Protein AF-A0A7G8AFY9-F1 (afdb_monomer_lite)

Sequence (128 aa):
MKKRSGDPRKRQALKDAEQAIKSEEARRMALIISREKEIKAETLRLIELFEEQYPDSPGYHYDEQPYIMTISVIVMHRAGCELNDEPEKYDPAGQLDTLELLPAMRGEVDAFLIRNQLDKADSWSVFS

Structure (mmCIF, N/CA/C/O backbone):
data_AF-A0A7G8AFY9-F1
#
_entry.id   AF-A0A7G8AFY9-F1
#
loop_
_atom_site.group_PDB
_atom_site.id
_atom_site.type_symbol
_atom_site.label_atom_id
_atom_site.label_alt_id
_atom_site.label_comp_id
_atom_site.label_asym_id
_atom_site.label_entity_id
_atom_site.label_seq_id
_atom_site.pdbx_PDB_ins_code
_atom_site.Cartn_x
_atom_site.Cartn_y
_atom_site.Cartn_z
_atom_site.occupancy
_atom_site.B_iso_or_equiv
_atom_site.auth_seq_id
_atom_site.auth_comp_id
_atom_site.auth_asym_id
_atom_site.auth_atom_id
_atom_site.pdbx_PDB_model_num
ATOM 1 N N . MET A 1 1 ? -37.844 37.484 17.386 1.00 38.56 1 MET A N 1
ATOM 2 C CA . MET A 1 1 ? -36.662 36.612 17.183 1.00 38.56 1 MET A CA 1
ATOM 3 C C . MET A 1 1 ? -36.938 35.237 17.793 1.00 38.56 1 MET A C 1
ATOM 5 O O . MET A 1 1 ? -36.850 35.090 19.005 1.00 38.56 1 MET A O 1
ATOM 9 N N . LYS A 1 2 ? -37.346 34.236 16.997 1.00 40.50 2 LYS A N 1
ATOM 10 C CA . LYS A 1 2 ? -37.522 32.861 17.499 1.00 40.50 2 LYS A CA 1
ATOM 11 C C . LYS A 1 2 ? -36.149 32.185 17.524 1.00 40.50 2 LYS A C 1
ATOM 13 O O . LYS A 1 2 ? -35.580 31.919 16.470 1.00 40.50 2 LYS A O 1
ATOM 18 N N . LYS A 1 3 ? -35.593 31.961 18.720 1.00 51.22 3 LYS A N 1
ATOM 19 C CA . LYS A 1 3 ? -34.362 31.177 18.897 1.00 51.22 3 LYS A CA 1
ATOM 20 C C . LYS A 1 3 ? -34.595 29.796 18.271 1.00 51.22 3 LYS A C 1
ATOM 22 O O . LYS A 1 3 ? -35.593 29.155 18.599 1.00 51.22 3 LYS A O 1
ATOM 27 N N . ARG A 1 4 ? -33.698 29.343 17.382 1.00 53.22 4 ARG A N 1
ATOM 28 C CA . ARG A 1 4 ? -33.615 27.940 16.932 1.00 53.22 4 ARG A CA 1
ATOM 29 C C . ARG A 1 4 ? -33.319 27.077 18.164 1.00 53.22 4 ARG A C 1
ATOM 31 O O . ARG A 1 4 ? -32.172 26.780 18.473 1.00 53.22 4 ARG A O 1
ATOM 38 N N . SER A 1 5 ? -34.353 26.749 18.932 1.00 51.09 5 SER A N 1
ATOM 39 C CA . SER A 1 5 ? -34.268 25.843 20.070 1.00 51.09 5 SER A CA 1
ATOM 40 C C . SER A 1 5 ? -34.212 24.421 19.526 1.00 51.09 5 SER A C 1
ATOM 42 O O . SER A 1 5 ? -35.217 23.718 19.502 1.00 51.09 5 SER A O 1
ATOM 44 N N . GLY A 1 6 ? -33.044 24.012 19.026 1.00 60.09 6 GLY A N 1
ATOM 45 C CA . GLY A 1 6 ? -32.794 22.607 18.721 1.00 60.09 6 GLY A CA 1
ATOM 46 C C . GLY A 1 6 ? -32.947 21.788 20.001 1.00 60.09 6 GLY A C 1
ATOM 47 O O . GLY A 1 6 ? -32.349 22.147 21.016 1.00 60.09 6 GLY A O 1
ATOM 48 N N . ASP A 1 7 ? -33.769 20.746 19.961 1.00 74.50 7 ASP A N 1
ATOM 49 C CA . ASP A 1 7 ? -34.056 19.842 21.078 1.00 74.50 7 ASP A CA 1
ATOM 50 C C . ASP A 1 7 ? -32.762 19.457 21.838 1.00 74.50 7 ASP A C 1
ATOM 52 O O . ASP A 1 7 ? -31.829 18.930 21.220 1.00 74.50 7 ASP A O 1
ATOM 56 N N . PRO A 1 8 ? -32.658 19.744 23.151 1.00 73.56 8 PRO A N 1
ATOM 57 C CA . PRO A 1 8 ? -31.491 19.398 23.962 1.00 73.56 8 PRO A CA 1
ATOM 58 C C . PRO A 1 8 ? -31.106 17.917 23.877 1.00 73.56 8 PRO A C 1
ATOM 60 O O . PRO A 1 8 ? -29.918 17.603 23.886 1.00 73.56 8 PRO A O 1
ATOM 63 N N . ARG A 1 9 ? -32.084 17.014 23.712 1.00 70.56 9 ARG A N 1
ATOM 64 C CA . ARG A 1 9 ? -31.840 15.571 23.563 1.00 70.56 9 ARG A CA 1
ATOM 65 C C . ARG A 1 9 ? -31.181 15.241 22.227 1.00 70.56 9 ARG A C 1
ATOM 67 O O . ARG A 1 9 ? -30.250 14.447 22.190 1.00 70.56 9 ARG A O 1
ATOM 74 N N . LYS A 1 10 ? -31.595 15.9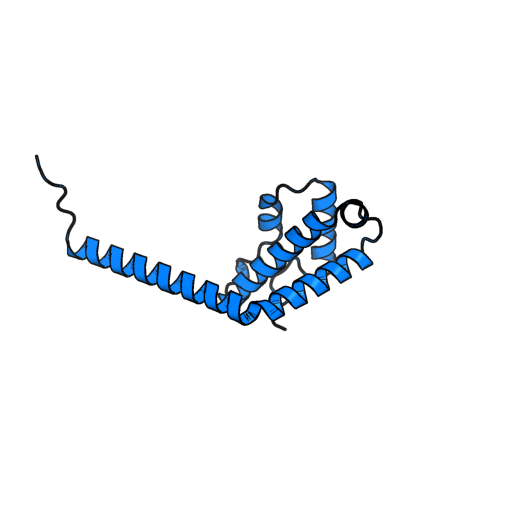12 21.145 1.00 72.31 10 LYS A N 1
ATOM 75 C CA . LYS A 1 10 ? -30.953 15.775 19.826 1.00 72.31 10 LYS A CA 1
ATOM 76 C C . LYS A 1 10 ? -29.522 16.313 19.833 1.00 72.31 10 LYS A C 1
ATOM 78 O O . LYS A 1 10 ? -28.658 15.731 19.194 1.00 72.31 10 LYS A O 1
ATOM 83 N N . ARG A 1 11 ? -29.256 17.391 20.582 1.00 72.81 11 ARG A N 1
ATOM 84 C CA . ARG A 1 11 ? -27.894 17.925 20.759 1.00 72.81 11 ARG A CA 1
ATOM 85 C C . ARG A 1 11 ? -26.990 17.003 21.575 1.00 72.81 11 ARG A C 1
ATOM 87 O O . ARG A 1 11 ? -25.812 16.916 21.254 1.00 72.81 11 ARG A O 1
ATOM 94 N N . GLN A 1 12 ? -27.518 16.338 22.601 1.00 76.19 12 GLN A N 1
ATOM 95 C CA . GLN A 1 12 ? -26.739 15.380 23.385 1.00 76.19 12 GLN A CA 1
ATOM 96 C C . GLN A 1 12 ? -26.409 14.128 22.562 1.00 76.19 12 GLN A C 1
ATOM 98 O O . GLN A 1 12 ? -25.245 13.771 22.470 1.00 76.19 12 GLN A O 1
ATOM 103 N N . ALA A 1 13 ? -27.391 13.562 21.852 1.00 78.19 13 ALA A N 1
ATOM 104 C CA . ALA A 1 13 ? -27.171 12.406 20.982 1.00 78.19 13 ALA A CA 1
ATOM 105 C C . ALA A 1 13 ? -26.130 12.669 19.875 1.00 78.19 13 ALA A C 1
ATOM 107 O O . ALA A 1 13 ? -25.331 11.792 19.567 1.00 78.19 13 ALA A O 1
ATOM 108 N N . LEU A 1 14 ? -26.103 13.882 19.304 1.00 79.50 14 LEU A N 1
ATOM 109 C CA . LEU A 1 14 ? -25.069 14.284 18.340 1.00 79.50 14 LEU A CA 1
ATOM 110 C C . LEU A 1 14 ? -23.670 14.322 18.965 1.00 79.50 14 LEU A C 1
ATOM 112 O O . LEU A 1 14 ? -22.728 13.825 18.361 1.00 79.50 14 LEU A O 1
ATOM 116 N N . LYS A 1 15 ? -23.534 14.871 20.178 1.00 79.12 15 LYS A N 1
ATOM 117 C CA . LYS A 1 15 ? -22.248 14.904 20.892 1.00 79.12 15 LYS A CA 1
ATOM 118 C C . LYS A 1 15 ? -21.759 13.508 21.261 1.00 79.12 15 LYS A C 1
ATOM 120 O O . LYS A 1 15 ? -20.576 13.227 21.107 1.00 79.12 15 LYS A O 1
ATOM 125 N N . ASP A 1 16 ? -22.663 12.647 21.718 1.00 79.25 16 ASP A N 1
ATOM 126 C CA . ASP A 1 16 ? -22.333 11.268 22.078 1.00 79.25 16 ASP A CA 1
ATOM 127 C C . ASP A 1 16 ? -21.893 10.481 20.828 1.00 79.25 16 ASP A C 1
AT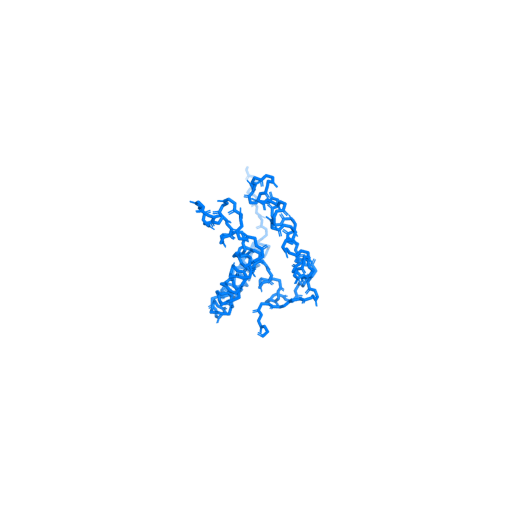OM 129 O O . ASP A 1 16 ? -20.901 9.756 20.873 1.00 79.25 16 ASP A O 1
ATOM 133 N N . ALA A 1 17 ? -22.563 10.691 19.686 1.00 74.12 17 ALA A N 1
ATOM 134 C CA . ALA A 1 17 ? -22.169 10.118 18.399 1.00 74.12 17 ALA A CA 1
ATOM 135 C C . ALA A 1 17 ? -20.805 10.644 17.913 1.00 74.12 17 ALA A C 1
ATOM 137 O O . ALA A 1 17 ? -19.953 9.854 17.518 1.00 74.12 17 ALA A O 1
ATOM 138 N N . GLU A 1 18 ? -20.556 11.955 17.992 1.00 77.75 18 GLU A N 1
ATOM 139 C CA . GLU A 1 18 ? -19.250 12.550 17.662 1.00 77.75 18 GLU A CA 1
ATOM 140 C C . GLU A 1 18 ? -18.123 11.995 18.546 1.00 77.75 18 GLU A C 1
ATOM 142 O O . GLU A 1 18 ? -17.015 11.750 18.070 1.00 77.75 18 GLU A O 1
ATOM 147 N N . GLN A 1 19 ? -18.387 11.786 19.836 1.00 79.12 19 GLN A N 1
ATOM 148 C CA . GLN A 1 19 ? -17.404 11.250 20.773 1.00 79.12 19 GLN A CA 1
ATOM 149 C C . GLN A 1 19 ? -17.141 9.757 20.536 1.00 79.12 19 GLN A C 1
ATOM 151 O O . GLN A 1 19 ? -15.992 9.325 20.624 1.00 79.12 19 GLN A O 1
ATOM 156 N N . ALA A 1 20 ? -18.170 8.989 20.170 1.00 73.81 20 ALA A N 1
ATOM 157 C CA . ALA A 1 20 ? -18.028 7.596 19.755 1.00 73.81 20 ALA A CA 1
ATOM 158 C C . ALA A 1 20 ? -17.190 7.464 18.472 1.00 73.81 20 ALA A C 1
ATOM 160 O O . ALA A 1 20 ? -16.288 6.632 18.427 1.00 73.81 20 ALA A O 1
ATOM 161 N N . ILE A 1 21 ? -17.416 8.329 17.474 1.00 73.38 21 ILE A N 1
ATOM 162 C CA . ILE A 1 21 ? -16.622 8.368 16.233 1.00 73.38 21 ILE A CA 1
ATOM 163 C C . ILE A 1 21 ? -15.150 8.652 16.545 1.00 73.38 21 ILE A C 1
ATOM 165 O O . ILE A 1 21 ? -14.283 7.883 16.142 1.00 73.38 21 ILE A O 1
ATOM 169 N N . LYS A 1 22 ? -14.862 9.689 17.343 1.00 75.19 22 LYS A N 1
ATOM 170 C CA . LYS A 1 22 ? -13.483 10.014 17.754 1.00 75.19 22 LYS A CA 1
ATOM 171 C C . LYS A 1 22 ? -12.813 8.874 18.518 1.00 75.19 22 LYS A C 1
ATOM 173 O O . LYS A 1 22 ? -11.621 8.636 18.351 1.00 75.19 22 LYS A O 1
ATOM 178 N N . SER A 1 23 ? -13.566 8.181 19.372 1.00 77.88 23 SER A N 1
ATOM 179 C CA . SER A 1 23 ? -13.058 7.025 20.113 1.00 77.88 23 SER A CA 1
ATOM 180 C C . SER A 1 23 ? -12.707 5.866 19.181 1.00 77.88 23 SER A C 1
ATOM 182 O O . SER A 1 23 ? -11.711 5.183 19.410 1.00 77.88 23 SER A O 1
ATOM 184 N N . GLU A 1 24 ? -13.504 5.642 18.140 1.00 79.25 24 GLU A N 1
ATOM 185 C CA . GLU A 1 24 ? -13.263 4.586 17.159 1.00 79.25 24 GLU A CA 1
ATOM 186 C C . GLU A 1 24 ? -12.085 4.925 16.234 1.00 79.25 24 GLU A C 1
ATOM 188 O O . GLU A 1 24 ? -11.219 4.080 16.022 1.00 79.25 24 GLU A O 1
ATOM 193 N N . GLU A 1 25 ? -11.970 6.171 15.768 1.00 76.06 25 GLU A N 1
ATOM 194 C CA . GLU A 1 25 ? -10.799 6.653 15.017 1.00 76.06 25 GLU A CA 1
ATOM 195 C C . GLU A 1 25 ? -9.504 6.506 15.828 1.00 76.06 25 GLU A C 1
ATOM 197 O O . GLU A 1 25 ? -8.502 5.996 15.322 1.00 76.06 25 GLU A O 1
ATOM 202 N N . ALA A 1 26 ? -9.528 6.881 17.111 1.00 79.19 26 ALA A N 1
ATOM 203 C CA . ALA A 1 26 ? -8.383 6.723 18.003 1.00 79.19 26 ALA A CA 1
ATOM 204 C C . ALA A 1 26 ? -8.014 5.246 18.213 1.00 79.19 26 ALA A C 1
ATOM 206 O O . ALA A 1 26 ? -6.832 4.899 18.220 1.00 79.19 26 ALA A O 1
ATOM 207 N N . ARG A 1 27 ? -9.013 4.364 18.344 1.00 79.56 27 ARG A N 1
ATOM 208 C CA . ARG A 1 27 ? -8.801 2.916 18.472 1.00 79.56 27 ARG A CA 1
ATOM 209 C C . ARG A 1 27 ? -8.167 2.332 17.211 1.00 79.56 27 ARG A C 1
ATOM 211 O O . ARG A 1 27 ? -7.220 1.559 17.316 1.00 79.56 27 ARG A O 1
ATOM 218 N N . ARG A 1 28 ? -8.639 2.740 16.032 1.00 76.25 28 ARG A N 1
ATOM 219 C CA . ARG A 1 28 ? -8.077 2.337 14.732 1.00 76.25 28 ARG A CA 1
ATOM 220 C C . ARG A 1 28 ? -6.635 2.803 14.574 1.00 76.25 28 ARG A C 1
ATOM 222 O O . ARG A 1 28 ? -5.773 2.006 14.219 1.00 76.25 28 ARG A O 1
ATOM 229 N N . MET A 1 29 ? -6.351 4.058 14.917 1.00 77.69 29 MET A N 1
ATOM 230 C CA . MET A 1 29 ? -4.989 4.588 14.870 1.00 77.69 29 MET A CA 1
ATOM 231 C C . MET A 1 29 ? -4.056 3.846 15.837 1.00 77.69 29 MET A C 1
ATOM 233 O O . MET A 1 29 ? -2.937 3.495 15.474 1.00 77.69 29 MET A O 1
ATOM 237 N N . ALA A 1 30 ? -4.526 3.533 17.048 1.00 81.19 30 ALA A N 1
ATOM 238 C CA . ALA A 1 30 ? -3.761 2.744 18.010 1.00 81.19 30 ALA A CA 1
ATOM 239 C C . ALA A 1 30 ? -3.476 1.317 17.510 1.00 81.19 30 ALA A C 1
ATOM 241 O O . ALA A 1 30 ? -2.385 0.800 17.746 1.00 81.19 30 ALA A O 1
ATOM 242 N N . LEU A 1 31 ? -4.420 0.694 16.795 1.00 81.06 31 LEU A N 1
ATOM 243 C CA . LEU A 1 31 ? -4.214 -0.614 16.168 1.00 81.06 31 LEU A CA 1
ATOM 244 C C . LEU A 1 31 ? -3.139 -0.553 15.078 1.00 81.06 31 LEU A C 1
ATOM 246 O O . LEU A 1 31 ? -2.231 -1.383 15.099 1.00 81.06 31 LEU A O 1
ATOM 250 N N . ILE A 1 32 ? -3.177 0.455 14.201 1.00 80.44 32 ILE A N 1
ATOM 251 C CA . ILE A 1 32 ? -2.140 0.670 13.177 1.00 80.44 32 ILE A CA 1
ATOM 252 C C . ILE A 1 32 ? -0.767 0.839 13.835 1.00 80.44 32 ILE A C 1
ATOM 254 O O . ILE A 1 32 ? 0.173 0.136 13.478 1.00 80.44 32 ILE A O 1
ATOM 258 N N . ILE A 1 33 ? -0.664 1.697 14.855 1.00 83.44 33 ILE A N 1
ATOM 259 C CA . ILE A 1 33 ? 0.588 1.911 15.598 1.00 83.44 33 ILE A CA 1
ATOM 260 C C . ILE A 1 33 ? 1.062 0.607 16.259 1.00 83.44 33 ILE A C 1
ATOM 262 O O . ILE A 1 33 ? 2.249 0.290 16.234 1.00 83.44 33 ILE A O 1
ATOM 266 N N . SER A 1 34 ? 0.148 -0.201 16.809 1.00 86.38 34 SER A N 1
ATOM 267 C CA . SER A 1 34 ? 0.511 -1.484 17.429 1.00 86.38 34 SER A CA 1
ATOM 268 C C . SER A 1 34 ? 1.110 -2.491 16.441 1.00 86.38 34 SER A C 1
ATOM 270 O O . SER A 1 34 ? 1.890 -3.349 16.855 1.00 86.38 34 SER A O 1
ATOM 272 N N . ARG A 1 35 ? 0.783 -2.362 15.146 1.00 91.25 35 ARG A N 1
ATOM 273 C CA . ARG A 1 35 ? 1.263 -3.214 14.047 1.00 91.25 35 ARG A CA 1
ATOM 274 C C . ARG A 1 35 ? 2.246 -2.507 13.110 1.00 91.25 35 ARG A C 1
ATOM 276 O O . ARG A 1 35 ? 2.586 -3.042 12.060 1.00 91.25 35 ARG A O 1
ATOM 283 N N . GLU A 1 36 ? 2.768 -1.343 13.502 1.00 91.88 36 GLU A N 1
ATOM 284 C CA . GLU A 1 36 ? 3.673 -0.527 12.677 1.00 91.88 36 GLU A CA 1
ATOM 285 C C . GLU A 1 36 ? 4.894 -1.319 12.188 1.00 91.88 36 GLU A C 1
ATOM 287 O O . GLU A 1 36 ? 5.335 -1.158 11.053 1.00 91.88 36 GLU A O 1
ATOM 292 N N . LYS A 1 37 ? 5.425 -2.220 13.024 1.00 92.75 37 LYS A N 1
ATOM 293 C CA . LYS A 1 37 ? 6.574 -3.061 12.662 1.00 92.75 37 LYS A CA 1
ATOM 294 C C . LYS A 1 37 ? 6.275 -4.007 11.501 1.00 92.75 37 LYS A C 1
ATOM 296 O O . LYS A 1 37 ? 7.136 -4.167 10.645 1.00 92.75 37 LYS A O 1
ATOM 301 N N . GLU A 1 38 ? 5.092 -4.615 11.485 1.00 95.56 38 GLU A N 1
ATOM 302 C CA . GLU A 1 38 ? 4.652 -5.543 10.434 1.00 95.56 38 GLU A CA 1
ATOM 303 C C . GLU A 1 38 ? 4.423 -4.768 9.131 1.00 95.56 38 GLU A C 1
ATOM 305 O O . GLU A 1 38 ? 4.999 -5.106 8.103 1.00 95.56 38 GLU A O 1
ATOM 310 N N . ILE A 1 39 ? 3.724 -3.629 9.213 1.00 94.69 39 ILE A N 1
ATOM 311 C CA . ILE A 1 39 ? 3.492 -2.714 8.082 1.00 94.69 39 ILE A CA 1
A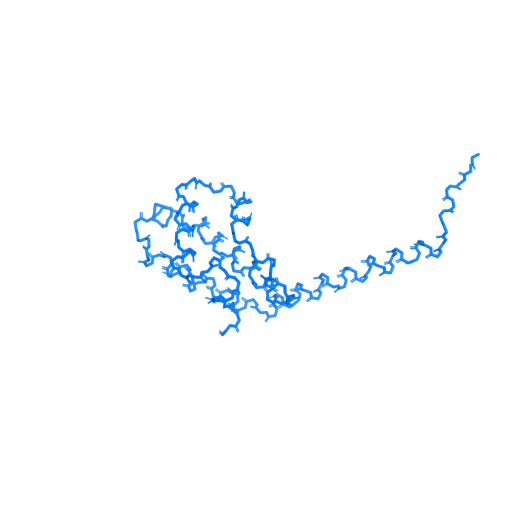TOM 312 C C . ILE A 1 39 ? 4.819 -2.247 7.471 1.00 94.69 39 ILE A C 1
ATOM 314 O O . ILE A 1 39 ? 4.992 -2.260 6.251 1.00 94.69 39 ILE A O 1
ATOM 318 N N . LYS A 1 40 ? 5.779 -1.846 8.311 1.00 94.56 40 LYS A N 1
ATOM 319 C CA . LYS A 1 40 ? 7.098 -1.396 7.859 1.00 94.56 40 LYS A CA 1
ATOM 320 C C . LYS A 1 40 ? 7.902 -2.532 7.233 1.00 94.56 40 LYS A C 1
ATOM 322 O O . LYS A 1 40 ? 8.526 -2.314 6.200 1.00 94.56 40 LYS A O 1
ATOM 327 N N . ALA A 1 41 ? 7.908 -3.712 7.852 1.00 95.69 41 ALA A N 1
ATOM 328 C CA . ALA A 1 41 ? 8.612 -4.873 7.318 1.00 95.69 41 ALA A CA 1
ATOM 329 C C . ALA A 1 41 ? 8.068 -5.255 5.938 1.00 95.69 41 ALA A C 1
ATOM 331 O O . ALA A 1 41 ? 8.842 -5.454 5.006 1.00 95.69 41 ALA A O 1
ATOM 332 N N . GLU A 1 42 ? 6.747 -5.265 5.793 1.00 96.62 42 GLU A N 1
ATOM 333 C CA . GLU A 1 42 ? 6.105 -5.615 4.536 1.00 96.62 42 GLU A CA 1
ATOM 334 C C . GLU A 1 42 ? 6.325 -4.556 3.451 1.00 96.62 42 GLU A C 1
ATOM 336 O O . GLU A 1 42 ? 6.601 -4.885 2.300 1.00 96.62 42 GLU A O 1
ATOM 341 N N . THR A 1 43 ? 6.301 -3.277 3.826 1.00 95.62 43 THR A N 1
ATOM 342 C CA . THR A 1 43 ? 6.645 -2.179 2.915 1.00 95.62 43 THR A CA 1
ATOM 343 C C . THR A 1 43 ? 8.063 -2.337 2.367 1.00 95.62 43 THR A C 1
ATOM 345 O O . THR A 1 43 ? 8.257 -2.256 1.157 1.00 95.62 43 THR A O 1
ATOM 348 N N . LEU A 1 44 ? 9.045 -2.608 3.234 1.00 95.25 44 LEU A N 1
ATOM 349 C CA . LEU A 1 44 ? 10.436 -2.818 2.819 1.00 95.25 44 LEU A CA 1
ATOM 350 C C . LEU A 1 44 ? 10.576 -4.042 1.910 1.00 95.25 44 LEU A C 1
ATOM 352 O O . LEU A 1 44 ? 11.190 -3.935 0.854 1.00 95.25 44 LEU A O 1
ATOM 356 N N . ARG A 1 45 ? 9.930 -5.161 2.259 1.00 96.25 45 ARG A N 1
ATOM 357 C CA . ARG A 1 45 ? 9.920 -6.376 1.433 1.00 96.25 45 ARG A CA 1
ATOM 358 C C . ARG A 1 45 ? 9.390 -6.106 0.022 1.00 96.25 45 ARG A C 1
ATOM 360 O O . ARG A 1 45 ? 9.931 -6.626 -0.950 1.00 96.25 45 ARG A O 1
ATOM 367 N N . LEU A 1 46 ? 8.320 -5.318 -0.101 1.00 96.06 46 LEU A N 1
ATOM 368 C CA . LEU A 1 46 ? 7.741 -4.977 -1.401 1.00 96.06 46 LEU A CA 1
ATOM 369 C C . LEU A 1 46 ? 8.599 -3.989 -2.196 1.00 96.06 46 LEU A C 1
ATOM 371 O O . LEU A 1 46 ? 8.634 -4.097 -3.417 1.00 96.06 46 LEU A O 1
ATOM 375 N N . ILE A 1 47 ? 9.297 -3.065 -1.532 1.00 93.62 47 ILE A N 1
ATOM 376 C CA . ILE A 1 47 ? 10.262 -2.165 -2.183 1.00 93.62 47 ILE A CA 1
ATOM 377 C C . ILE A 1 47 ? 11.443 -2.964 -2.742 1.00 93.62 47 ILE A C 1
ATOM 379 O O . ILE A 1 47 ? 11.763 -2.808 -3.916 1.00 93.62 47 ILE A O 1
ATOM 383 N N . GLU A 1 48 ? 12.031 -3.861 -1.947 1.00 93.56 48 GLU A N 1
ATOM 384 C CA . GLU A 1 48 ? 13.122 -4.744 -2.389 1.00 93.56 48 GLU A CA 1
ATOM 385 C C . GLU A 1 48 ? 12.680 -5.598 -3.589 1.00 93.56 48 GLU A C 1
ATOM 387 O O . GLU A 1 48 ? 13.361 -5.660 -4.611 1.00 93.56 48 GLU A O 1
ATOM 392 N N . LEU A 1 49 ? 11.481 -6.186 -3.519 1.00 95.50 49 LEU A N 1
ATOM 393 C CA . LEU A 1 49 ? 10.919 -6.961 -4.626 1.00 95.50 49 LEU A CA 1
ATOM 394 C C . LEU A 1 49 ? 10.665 -6.109 -5.879 1.00 95.50 49 LEU A C 1
ATOM 396 O O . LEU A 1 49 ? 10.785 -6.606 -7.001 1.00 95.50 49 LEU A O 1
ATOM 400 N N . PHE A 1 50 ? 10.273 -4.846 -5.705 1.00 93.62 50 PHE A N 1
ATOM 401 C CA . PHE A 1 50 ? 10.085 -3.917 -6.812 1.00 93.62 50 PHE A CA 1
ATOM 402 C C . PHE A 1 50 ? 11.423 -3.609 -7.491 1.00 93.62 50 PHE A C 1
ATOM 404 O O . PHE A 1 50 ? 11.519 -3.744 -8.710 1.00 93.62 50 PHE A O 1
ATOM 411 N N . GLU A 1 51 ? 12.457 -3.270 -6.718 1.00 90.88 51 GLU A N 1
ATOM 412 C CA . GLU A 1 51 ? 13.813 -3.016 -7.222 1.00 90.88 51 GLU A CA 1
ATOM 413 C C . GLU A 1 51 ? 14.345 -4.209 -8.029 1.00 90.88 51 GLU A C 1
ATOM 415 O O . GLU A 1 51 ? 14.828 -4.040 -9.149 1.00 90.88 51 GLU A O 1
ATOM 420 N N . GLU A 1 52 ? 14.184 -5.430 -7.512 1.00 91.75 52 GLU A N 1
ATOM 421 C CA . GLU A 1 52 ? 14.617 -6.651 -8.200 1.00 91.75 52 GLU A CA 1
ATOM 422 C C . GLU A 1 52 ? 13.903 -6.875 -9.545 1.00 91.75 52 GLU A C 1
ATOM 424 O O . GLU A 1 52 ? 14.499 -7.393 -10.494 1.00 91.75 52 GLU A O 1
ATOM 429 N N . GLN A 1 53 ? 12.618 -6.516 -9.645 1.00 92.62 53 GLN A N 1
ATOM 430 C CA . GLN A 1 53 ? 11.806 -6.732 -10.850 1.00 92.62 53 GLN A CA 1
ATOM 431 C C . GLN A 1 53 ? 11.913 -5.594 -11.873 1.00 92.62 53 GLN A C 1
ATOM 433 O O . GLN A 1 53 ? 11.675 -5.832 -13.062 1.00 92.62 53 GLN A O 1
ATOM 438 N N . TYR A 1 54 ? 12.268 -4.390 -11.425 1.00 89.88 54 TYR A N 1
ATOM 439 C CA . TYR A 1 54 ? 12.359 -3.174 -12.233 1.00 89.88 54 TYR A CA 1
ATOM 440 C C . TYR A 1 54 ? 13.723 -2.490 -12.047 1.00 89.88 54 TYR A C 1
ATOM 442 O O . TYR A 1 54 ? 13.770 -1.310 -11.691 1.00 89.88 54 TYR A O 1
ATOM 450 N N . PRO A 1 55 ? 14.841 -3.191 -12.324 1.00 86.50 55 PRO A N 1
ATOM 451 C CA . PRO A 1 55 ? 16.175 -2.673 -12.044 1.00 86.50 55 PRO A CA 1
ATOM 452 C C . PRO A 1 55 ? 16.485 -1.406 -12.836 1.00 86.50 55 PRO A C 1
ATOM 454 O O . PRO A 1 55 ? 17.233 -0.587 -12.339 1.00 86.50 55 PRO A O 1
ATOM 457 N N . ASP A 1 56 ? 15.885 -1.236 -14.021 1.00 86.44 56 ASP A N 1
ATOM 458 C CA . ASP A 1 56 ? 16.075 -0.077 -14.900 1.00 86.44 56 ASP A CA 1
ATOM 459 C C . ASP A 1 56 ? 15.049 1.052 -14.659 1.00 86.44 56 ASP A C 1
ATOM 461 O O . ASP A 1 56 ? 14.982 2.000 -15.450 1.00 86.44 56 ASP A O 1
ATOM 465 N N . SER A 1 57 ? 14.205 0.956 -13.618 1.00 82.31 57 SER A N 1
ATOM 466 C CA . SER A 1 57 ? 13.200 1.988 -13.328 1.00 82.31 57 SER A CA 1
ATOM 467 C C . SER A 1 57 ? 13.897 3.328 -13.068 1.00 82.31 57 SER A C 1
ATOM 469 O O . SER A 1 57 ? 14.687 3.445 -12.123 1.00 82.31 57 SER A O 1
ATOM 471 N N . PRO A 1 58 ? 13.614 4.376 -13.868 1.00 69.94 58 PRO A N 1
ATOM 472 C CA . PRO A 1 58 ? 14.305 5.651 -13.737 1.00 69.94 58 PRO A CA 1
ATOM 473 C C . PRO A 1 58 ? 14.115 6.286 -12.364 1.00 69.94 58 PRO A C 1
ATOM 475 O O . PRO A 1 58 ? 15.045 6.899 -11.848 1.00 69.94 58 PRO A O 1
ATOM 478 N N . GLY A 1 59 ? 12.933 6.152 -11.754 1.00 68.19 59 GLY A N 1
ATOM 479 C CA . GLY A 1 59 ? 12.779 6.706 -10.418 1.00 68.19 59 GLY A CA 1
ATOM 480 C C . GLY A 1 59 ? 13.590 5.918 -9.407 1.00 68.19 59 GLY A C 1
ATOM 481 O O . GLY A 1 59 ? 14.274 6.540 -8.623 1.00 68.19 59 GLY A O 1
ATOM 482 N N . TYR A 1 60 ? 13.709 4.596 -9.493 1.00 68.19 60 TYR A N 1
ATOM 483 C CA . TYR A 1 60 ? 14.598 3.907 -8.553 1.00 68.19 60 TYR A CA 1
ATOM 484 C C . TYR A 1 60 ? 16.086 4.281 -8.728 1.00 68.19 60 TYR A C 1
ATOM 486 O O . TYR A 1 60 ? 16.806 4.468 -7.753 1.00 68.19 60 TYR A O 1
ATOM 494 N N . HIS A 1 61 ? 16.551 4.487 -9.964 1.00 71.38 61 HIS A N 1
ATOM 495 C CA . HIS A 1 61 ? 17.940 4.886 -10.225 1.00 71.38 61 HIS A CA 1
ATOM 496 C C . HIS A 1 61 ? 18.300 6.323 -9.823 1.00 71.38 61 HIS A C 1
ATOM 498 O O . HIS A 1 61 ? 19.468 6.594 -9.532 1.00 71.38 61 HIS A O 1
ATOM 504 N N . TYR A 1 62 ? 17.341 7.252 -9.871 1.00 71.00 62 TYR A N 1
ATOM 505 C CA . TYR A 1 62 ? 17.611 8.685 -9.711 1.00 71.00 62 TYR A CA 1
ATOM 506 C C . TYR A 1 62 ? 16.919 9.319 -8.494 1.00 71.00 62 TYR A C 1
ATOM 508 O O . TYR A 1 62 ? 17.464 10.276 -7.943 1.00 71.00 62 TYR A O 1
ATOM 516 N N . ASP A 1 63 ? 15.755 8.812 -8.078 1.00 80.38 63 ASP A N 1
ATOM 517 C CA . ASP A 1 63 ? 14.987 9.251 -6.903 1.00 80.38 63 ASP A CA 1
ATOM 518 C C . ASP A 1 63 ? 13.944 8.194 -6.468 1.00 80.38 63 ASP A C 1
ATOM 520 O O . ASP A 1 63 ? 12.818 8.160 -6.971 1.00 80.38 63 ASP A O 1
ATOM 524 N N . GLU A 1 64 ? 14.320 7.308 -5.541 1.00 82.62 64 GLU A N 1
ATOM 525 C CA . GLU A 1 64 ? 13.487 6.188 -5.069 1.00 82.62 64 GLU A CA 1
ATOM 526 C C . GLU A 1 64 ? 12.275 6.622 -4.221 1.00 82.62 64 GLU A C 1
ATOM 528 O O . GLU A 1 64 ? 11.328 5.849 -4.029 1.00 82.62 64 GLU A O 1
ATOM 533 N N . GLN A 1 65 ? 12.264 7.864 -3.717 1.00 87.31 65 GLN A N 1
ATOM 534 C CA . GLN A 1 65 ? 11.265 8.332 -2.749 1.00 87.31 65 GLN A CA 1
ATOM 535 C C . GLN A 1 65 ? 9.814 8.174 -3.223 1.00 87.31 65 GLN A C 1
ATOM 537 O O . GLN A 1 65 ? 8.983 7.730 -2.423 1.00 87.31 65 GLN A O 1
ATOM 542 N N . PRO A 1 66 ? 9.457 8.478 -4.485 1.00 87.25 66 PRO A N 1
ATOM 543 C CA . PRO A 1 66 ? 8.086 8.335 -4.950 1.00 87.25 66 PRO A CA 1
ATOM 544 C C . PRO A 1 66 ? 7.593 6.885 -4.945 1.00 87.25 66 PRO A C 1
ATOM 546 O O . PRO A 1 66 ? 6.430 6.646 -4.615 1.00 87.25 66 PRO A O 1
ATOM 549 N N . TYR A 1 67 ? 8.454 5.911 -5.254 1.00 89.06 67 TYR A N 1
ATOM 550 C CA . TYR A 1 67 ? 8.086 4.491 -5.225 1.00 89.06 67 TYR A CA 1
ATOM 551 C C . TYR A 1 67 ? 7.935 3.993 -3.796 1.00 89.06 67 TYR A C 1
ATOM 553 O O . TYR A 1 67 ? 6.939 3.341 -3.483 1.00 89.06 67 TYR A O 1
ATOM 561 N N . ILE A 1 68 ? 8.854 4.383 -2.908 1.00 90.69 68 ILE A N 1
ATOM 562 C CA . ILE A 1 68 ? 8.757 4.079 -1.479 1.00 90.69 68 ILE A CA 1
ATOM 563 C C . ILE A 1 68 ? 7.441 4.620 -0.915 1.00 90.69 68 ILE A C 1
ATOM 565 O O . ILE A 1 68 ? 6.703 3.876 -0.270 1.00 90.69 68 ILE A O 1
ATOM 569 N N . MET A 1 69 ? 7.104 5.885 -1.187 1.00 91.81 69 MET A N 1
ATOM 570 C CA . MET A 1 69 ? 5.837 6.477 -0.746 1.00 91.81 69 MET A CA 1
ATOM 571 C C . MET A 1 69 ? 4.629 5.743 -1.331 1.00 91.81 69 MET A C 1
ATOM 573 O O . MET A 1 69 ? 3.700 5.421 -0.595 1.00 91.81 69 MET A O 1
ATOM 577 N N . THR A 1 70 ? 4.650 5.445 -2.630 1.00 93.00 70 THR A N 1
ATOM 578 C CA . THR A 1 70 ? 3.536 4.777 -3.316 1.00 93.00 70 THR A CA 1
ATOM 579 C C . THR A 1 70 ? 3.277 3.387 -2.740 1.00 93.00 70 THR A C 1
ATOM 581 O O . THR A 1 70 ? 2.151 3.080 -2.347 1.00 93.00 70 THR A O 1
ATOM 584 N N . ILE A 1 71 ? 4.323 2.566 -2.614 1.00 94.31 71 ILE A N 1
ATOM 585 C CA . ILE A 1 71 ? 4.229 1.222 -2.033 1.00 94.31 71 ILE A CA 1
ATOM 586 C C . ILE A 1 71 ? 3.786 1.310 -0.567 1.00 94.31 71 ILE A C 1
ATOM 588 O O . ILE A 1 71 ? 2.884 0.577 -0.163 1.00 94.31 71 ILE A O 1
ATOM 592 N N . SER A 1 72 ? 4.324 2.260 0.209 1.00 94.06 72 SER A N 1
ATOM 593 C CA . SER A 1 72 ? 3.903 2.493 1.601 1.00 94.06 72 SER A CA 1
ATOM 594 C C . SER A 1 72 ? 2.406 2.788 1.707 1.00 94.06 72 SER A C 1
ATOM 596 O O . SER A 1 72 ? 1.728 2.241 2.575 1.00 94.06 72 SER A O 1
ATOM 598 N N . VAL A 1 73 ? 1.866 3.638 0.827 1.00 94.06 73 VAL A N 1
ATOM 599 C CA . VAL A 1 73 ? 0.435 3.981 0.806 1.00 94.06 73 VAL A CA 1
ATOM 600 C C . VAL A 1 73 ? -0.421 2.757 0.494 1.00 94.06 73 VAL A C 1
ATOM 602 O O . VAL A 1 73 ? -1.428 2.540 1.166 1.00 94.06 73 VAL A O 1
ATOM 605 N N . ILE A 1 74 ? -0.006 1.918 -0.457 1.00 95.38 74 ILE A N 1
ATOM 606 C CA . ILE A 1 74 ? -0.729 0.685 -0.798 1.00 95.38 74 ILE A CA 1
ATOM 607 C C . ILE A 1 74 ? -0.753 -0.286 0.390 1.00 95.38 74 ILE A C 1
ATOM 609 O O . ILE A 1 74 ? -1.818 -0.809 0.729 1.00 95.38 74 ILE A O 1
ATOM 613 N N . VAL A 1 75 ? 0.391 -0.493 1.053 1.00 95.62 75 VAL A N 1
ATOM 614 C CA . VAL A 1 75 ? 0.489 -1.358 2.241 1.00 95.62 75 VAL A CA 1
ATOM 615 C C . VAL A 1 75 ? -0.361 -0.809 3.381 1.00 95.62 75 VAL A C 1
ATOM 617 O O . VAL A 1 75 ? -1.115 -1.559 3.997 1.00 95.62 75 VAL A O 1
ATOM 620 N N . MET A 1 76 ? -0.307 0.499 3.644 1.00 93.44 76 MET A N 1
ATOM 621 C CA . MET A 1 76 ? -1.136 1.129 4.675 1.00 93.44 76 MET A CA 1
ATOM 622 C C . MET A 1 76 ? -2.632 1.015 4.368 1.00 93.44 76 MET A C 1
ATOM 624 O O . MET A 1 76 ? -3.409 0.723 5.277 1.00 93.44 76 MET A O 1
ATOM 628 N N . HIS A 1 77 ? -3.046 1.208 3.110 1.00 93.62 77 HIS A N 1
ATOM 629 C CA . HIS A 1 77 ? -4.444 1.035 2.701 1.00 93.62 77 HIS A CA 1
ATOM 630 C C . HIS A 1 77 ? -4.908 -0.399 2.949 1.00 93.62 77 HIS A C 1
ATOM 632 O O . HIS A 1 77 ? -5.958 -0.625 3.554 1.00 93.62 77 HIS A O 1
ATOM 638 N N . ARG A 1 78 ? -4.086 -1.378 2.556 1.00 94.69 78 ARG A N 1
ATOM 639 C CA . ARG A 1 78 ? -4.374 -2.794 2.780 1.00 94.69 78 ARG A CA 1
ATOM 640 C C . ARG A 1 78 ? -4.469 -3.134 4.267 1.00 94.69 78 ARG A C 1
ATOM 642 O O . ARG A 1 78 ? -5.463 -3.719 4.691 1.00 94.69 78 ARG A O 1
ATOM 649 N N . ALA A 1 79 ? -3.482 -2.715 5.055 1.00 93.81 79 ALA A N 1
ATOM 650 C CA . ALA A 1 79 ? -3.454 -2.891 6.503 1.00 93.81 79 ALA A CA 1
ATOM 651 C C . ALA A 1 79 ? -4.698 -2.284 7.167 1.00 93.81 79 ALA A C 1
ATOM 653 O O . ALA A 1 79 ? -5.302 -2.897 8.045 1.00 93.81 79 ALA A O 1
ATOM 654 N N . GLY A 1 80 ? -5.121 -1.098 6.717 1.00 92.00 80 GLY A N 1
ATOM 655 C CA . GLY A 1 80 ? -6.357 -0.463 7.159 1.00 92.00 80 GLY A CA 1
ATOM 656 C C . GLY A 1 80 ? -7.593 -1.308 6.852 1.00 92.00 80 GLY A C 1
ATOM 657 O O . GLY A 1 80 ? -8.437 -1.476 7.729 1.00 92.00 80 GLY A O 1
ATOM 658 N N . CYS A 1 81 ? -7.694 -1.876 5.651 1.00 92.69 81 CYS A N 1
ATOM 659 C CA . CYS A 1 81 ? -8.807 -2.755 5.280 1.00 92.69 81 CYS A CA 1
ATOM 660 C C . CYS A 1 81 ? -8.834 -4.032 6.138 1.00 92.69 81 CYS A C 1
ATOM 662 O O . CYS A 1 81 ? -9.883 -4.389 6.667 1.00 92.69 81 CYS A O 1
ATOM 664 N N . GLU A 1 82 ? -7.684 -4.680 6.345 1.00 92.81 82 GLU A N 1
ATOM 665 C CA . GLU A 1 82 ? -7.571 -5.893 7.171 1.00 92.81 82 GLU A CA 1
ATOM 666 C C . GLU A 1 82 ? -7.910 -5.638 8.644 1.00 92.81 82 GLU A C 1
ATOM 668 O O . GLU A 1 82 ? -8.673 -6.391 9.244 1.00 92.81 82 GLU A O 1
ATOM 673 N N . LEU A 1 83 ? -7.404 -4.549 9.234 1.00 90.94 83 LEU A N 1
ATOM 674 C CA . LEU A 1 83 ? -7.684 -4.205 10.635 1.00 90.94 83 LEU A CA 1
ATOM 675 C C . LEU A 1 83 ? -9.155 -3.855 10.889 1.00 90.94 83 LEU A C 1
ATOM 677 O O . LEU A 1 83 ? -9.612 -3.955 12.030 1.00 90.94 83 LEU A O 1
ATOM 681 N N . ASN A 1 84 ? -9.878 -3.414 9.857 1.00 89.62 84 ASN A N 1
ATOM 682 C CA . ASN A 1 84 ? -11.301 -3.098 9.946 1.00 89.62 84 ASN A CA 1
ATOM 683 C C . ASN A 1 84 ? -12.213 -4.259 9.520 1.00 89.62 84 ASN A C 1
ATOM 685 O O . ASN A 1 84 ? -13.421 -4.112 9.670 1.00 89.62 84 ASN A O 1
ATOM 689 N N . ASP A 1 85 ? -11.663 -5.387 9.053 1.00 91.25 85 ASP A N 1
ATOM 690 C CA . ASP A 1 85 ? -12.424 -6.504 8.467 1.00 91.25 85 ASP A CA 1
ATOM 691 C C . ASP A 1 85 ? -13.269 -6.068 7.249 1.00 91.25 85 ASP A C 1
ATOM 693 O O . ASP A 1 85 ? -14.420 -6.462 7.081 1.00 91.25 85 ASP A O 1
ATOM 697 N N . GLU A 1 86 ? -12.691 -5.202 6.406 1.00 93.62 86 GLU A N 1
ATOM 698 C CA . GLU A 1 86 ? -13.333 -4.605 5.221 1.00 93.62 86 GLU A CA 1
ATOM 699 C C . GLU A 1 86 ? -12.487 -4.839 3.947 1.00 93.62 86 GLU A C 1
ATOM 701 O O . GLU A 1 86 ? -12.055 -3.880 3.292 1.00 93.62 86 GLU A O 1
ATOM 706 N N . PRO A 1 87 ? -12.175 -6.099 3.579 1.00 92.06 87 PRO A N 1
ATOM 707 C CA . PRO A 1 87 ? -11.323 -6.406 2.427 1.00 92.06 87 PRO A CA 1
ATOM 708 C C . PRO A 1 87 ? -11.897 -5.892 1.100 1.00 92.06 87 PRO A C 1
ATOM 710 O O . PRO A 1 87 ? -11.138 -5.581 0.186 1.00 92.06 87 PRO A O 1
ATOM 713 N N . GLU A 1 88 ? -13.217 -5.751 0.988 1.00 93.94 88 GLU A N 1
ATOM 714 C CA . GLU A 1 88 ? -13.911 -5.225 -0.190 1.00 93.94 88 GLU A CA 1
ATOM 715 C C . GLU A 1 88 ? -13.632 -3.743 -0.467 1.00 93.94 88 GLU A C 1
ATOM 717 O O . GLU A 1 88 ? -13.909 -3.266 -1.566 1.00 93.94 88 GLU A O 1
ATOM 722 N N . LYS A 1 89 ? -13.090 -3.009 0.513 1.00 94.75 89 LYS A N 1
ATOM 723 C CA . LYS A 1 89 ? -12.683 -1.604 0.354 1.00 94.75 89 LYS A CA 1
ATOM 724 C C . LYS A 1 89 ? -11.238 -1.449 -0.108 1.00 94.75 89 LYS A C 1
ATOM 726 O O . LYS A 1 89 ? -10.778 -0.323 -0.320 1.00 94.75 89 LYS A O 1
ATOM 731 N N . TYR A 1 90 ? -10.512 -2.554 -0.253 1.00 95.69 90 TYR A N 1
ATOM 732 C CA . TYR A 1 90 ? -9.181 -2.519 -0.826 1.00 95.69 90 TYR A CA 1
ATOM 733 C C . TYR A 1 90 ? -9.278 -2.180 -2.316 1.00 95.69 90 TYR A C 1
ATOM 735 O O . TYR A 1 90 ? -9.832 -2.937 -3.106 1.00 95.69 90 TYR A O 1
ATOM 743 N N . ASP A 1 91 ? -8.749 -1.013 -2.676 1.00 94.81 91 ASP A N 1
ATOM 744 C CA . ASP A 1 91 ? -8.824 -0.441 -4.018 1.00 94.81 91 ASP A CA 1
ATOM 745 C C . ASP A 1 91 ? -7.485 0.235 -4.334 1.00 94.81 91 ASP A C 1
ATOM 747 O O . ASP A 1 91 ? -7.341 1.452 -4.186 1.00 94.81 91 ASP A O 1
ATOM 751 N N . PRO A 1 92 ? -6.453 -0.548 -4.686 1.00 93.12 92 PRO A N 1
ATOM 752 C CA . PRO A 1 92 ? -5.141 0.011 -4.975 1.00 93.12 92 PRO A CA 1
ATOM 753 C C . PRO A 1 92 ? -5.174 0.936 -6.198 1.00 93.12 92 PRO A C 1
ATOM 755 O O . PRO A 1 92 ? -4.473 1.941 -6.200 1.00 93.12 92 PRO A O 1
ATOM 758 N N . ALA A 1 93 ? -6.017 0.664 -7.199 1.00 91.38 93 ALA A N 1
ATOM 759 C CA . ALA A 1 93 ? -6.138 1.513 -8.383 1.00 91.38 93 ALA A CA 1
ATOM 760 C C . ALA A 1 93 ? -6.678 2.906 -8.028 1.00 91.38 93 ALA A C 1
ATOM 762 O O . ALA A 1 93 ? -6.075 3.911 -8.410 1.00 91.38 93 ALA A O 1
ATOM 763 N N . GLY A 1 94 ? -7.754 2.969 -7.238 1.00 91.88 94 GLY A N 1
ATOM 764 C CA . GLY A 1 94 ? -8.292 4.229 -6.733 1.00 91.88 94 GLY A CA 1
ATOM 765 C C . GLY A 1 94 ? -7.309 4.969 -5.824 1.00 91.88 94 GLY A C 1
ATOM 766 O O . GLY A 1 94 ? -7.220 6.192 -5.903 1.00 91.88 94 GLY A O 1
ATOM 767 N N . GLN A 1 95 ? -6.509 4.261 -5.015 1.00 90.75 95 GLN A N 1
ATOM 768 C CA . GLN A 1 95 ? -5.436 4.898 -4.236 1.00 90.75 95 GLN A CA 1
ATOM 769 C C . GLN A 1 95 ? -4.359 5.509 -5.138 1.00 90.75 95 GLN A C 1
ATOM 771 O O . GLN A 1 95 ? -3.965 6.656 -4.926 1.00 90.75 95 GLN A O 1
ATOM 776 N N . LEU A 1 96 ? -3.917 4.793 -6.173 1.00 91.25 96 LEU A N 1
ATOM 777 C CA . LEU A 1 96 ? -2.922 5.290 -7.125 1.00 91.25 96 LEU A CA 1
ATOM 778 C C . LEU A 1 96 ? -3.398 6.533 -7.886 1.00 91.25 96 LEU A C 1
ATOM 780 O O . LEU A 1 96 ? -2.587 7.418 -8.160 1.00 91.25 96 LEU A O 1
ATOM 784 N N . ASP A 1 97 ? -4.696 6.637 -8.183 1.00 90.56 97 ASP A N 1
ATOM 785 C CA . ASP A 1 97 ? -5.285 7.828 -8.811 1.00 90.56 97 ASP A CA 1
ATOM 786 C C . ASP A 1 97 ? -5.150 9.086 -7.931 1.00 90.56 97 ASP A C 1
ATOM 788 O O . ASP A 1 97 ? -5.090 10.197 -8.455 1.00 90.56 97 ASP A O 1
ATOM 792 N N . THR A 1 98 ? -5.052 8.934 -6.604 1.00 90.12 98 THR A N 1
ATOM 793 C CA . THR A 1 98 ? -4.880 10.068 -5.674 1.00 90.12 98 THR A CA 1
ATOM 794 C C . THR A 1 98 ? -3.434 10.540 -5.524 1.00 90.12 98 THR A C 1
ATOM 796 O O . THR A 1 98 ? -3.206 11.637 -5.019 1.00 90.12 98 THR A O 1
ATOM 799 N N . LEU A 1 99 ? -2.459 9.736 -5.958 1.00 87.44 99 LEU A N 1
ATOM 800 C CA . LEU A 1 99 ? -1.030 10.015 -5.780 1.00 87.44 99 LEU A CA 1
ATOM 801 C C . LEU A 1 99 ? -0.415 10.853 -6.912 1.00 87.44 99 LEU A C 1
ATOM 803 O O . LEU A 1 99 ? 0.786 11.104 -6.883 1.00 87.44 99 LEU A O 1
ATOM 807 N N . GLU A 1 100 ? -1.216 11.277 -7.899 1.00 87.19 100 GLU A N 1
ATOM 808 C CA . GLU A 1 100 ? -0.795 12.133 -9.026 1.00 87.19 100 GLU A CA 1
ATOM 809 C C . GLU A 1 100 ? 0.500 11.652 -9.718 1.00 87.19 100 GLU A C 1
ATOM 811 O O . GLU A 1 100 ? 1.352 12.439 -10.134 1.00 87.19 100 GLU A O 1
ATOM 816 N N . LEU A 1 101 ? 0.660 10.331 -9.843 1.00 88.19 101 LEU A N 1
ATOM 817 C CA . LEU A 1 101 ? 1.859 9.725 -10.415 1.00 88.19 101 LEU A CA 1
ATOM 818 C C . LEU A 1 101 ? 2.019 10.071 -11.898 1.00 88.19 101 LEU A C 1
ATOM 820 O O . LEU A 1 101 ? 1.051 10.121 -12.663 1.00 88.19 101 LEU A O 1
ATOM 824 N N . LEU A 1 102 ? 3.272 10.213 -12.338 1.00 89.88 102 LEU A N 1
ATOM 825 C CA . LEU A 1 102 ? 3.572 10.279 -13.766 1.00 89.88 102 LEU A CA 1
ATOM 826 C C . LEU A 1 102 ? 3.108 8.983 -14.462 1.00 89.88 102 LEU A C 1
ATOM 828 O O . LEU A 1 102 ? 3.249 7.903 -13.882 1.00 89.88 102 LEU A O 1
ATOM 832 N N . PRO A 1 103 ? 2.641 9.041 -15.726 1.00 90.06 103 PRO A N 1
ATOM 833 C CA . PRO A 1 103 ? 2.103 7.867 -16.419 1.00 90.06 103 PRO A CA 1
ATOM 834 C C . PRO A 1 103 ? 3.050 6.659 -16.465 1.00 90.06 103 PRO A C 1
ATOM 836 O O . PRO A 1 103 ? 2.597 5.526 -16.341 1.00 90.06 103 PRO A O 1
ATOM 839 N N . ALA A 1 104 ? 4.358 6.894 -16.613 1.00 88.06 104 ALA A N 1
ATOM 840 C CA . ALA A 1 104 ? 5.358 5.825 -16.615 1.00 88.06 104 ALA A CA 1
ATOM 841 C C . ALA A 1 104 ? 5.441 5.117 -15.252 1.00 88.06 104 ALA A C 1
ATOM 843 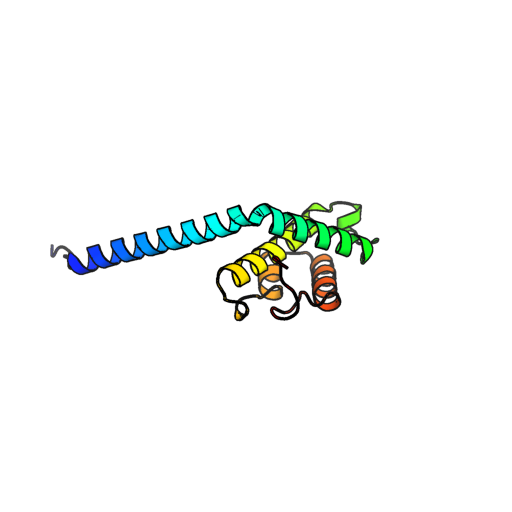O O . ALA A 1 104 ? 5.373 3.894 -15.191 1.00 88.06 104 ALA A O 1
ATOM 844 N N . MET A 1 105 ? 5.486 5.890 -14.164 1.00 88.62 105 MET A N 1
ATOM 845 C CA . MET A 1 105 ? 5.530 5.355 -12.801 1.00 88.62 105 MET A CA 1
ATOM 846 C C . MET A 1 105 ? 4.248 4.597 -12.467 1.00 88.62 105 MET A C 1
ATOM 848 O O . MET A 1 105 ? 4.298 3.502 -11.914 1.00 88.62 105 MET A O 1
ATOM 852 N N . ARG A 1 106 ? 3.092 5.149 -12.857 1.00 92.25 106 ARG A N 1
ATOM 853 C CA . ARG A 1 106 ? 1.805 4.470 -12.697 1.00 92.25 106 ARG A CA 1
ATOM 854 C C . ARG A 1 106 ? 1.802 3.117 -13.406 1.00 92.25 106 ARG A C 1
ATOM 856 O O . ARG A 1 106 ? 1.423 2.124 -12.798 1.00 92.25 106 ARG A O 1
ATOM 863 N N . GLY A 1 107 ? 2.260 3.074 -14.657 1.00 91.69 107 GLY A N 1
ATOM 864 C CA . GLY A 1 107 ? 2.338 1.833 -15.426 1.00 91.69 107 GLY A CA 1
ATOM 865 C C . GLY A 1 107 ? 3.240 0.778 -14.780 1.00 91.69 107 GLY A C 1
ATOM 866 O O . GLY A 1 107 ? 2.878 -0.397 -14.753 1.00 91.69 107 GLY A O 1
ATOM 867 N N . GLU A 1 108 ? 4.386 1.181 -14.228 1.00 92.88 108 GLU A N 1
ATOM 868 C CA . GLU A 1 108 ? 5.291 0.271 -13.515 1.00 92.88 108 GLU A CA 1
ATOM 869 C C . GLU A 1 108 ? 4.659 -0.285 -12.236 1.00 92.88 108 GLU A C 1
ATOM 871 O O . GLU A 1 108 ? 4.696 -1.496 -12.013 1.00 92.88 108 GLU A O 1
ATOM 876 N N . VAL A 1 109 ? 4.028 0.572 -11.427 1.00 93.50 109 VAL A N 1
ATOM 877 C CA . VAL A 1 109 ? 3.381 0.154 -10.177 1.00 93.50 109 VAL A CA 1
ATOM 878 C C . VAL A 1 109 ? 2.172 -0.744 -10.446 1.00 93.50 109 VAL A C 1
ATOM 880 O O . VAL A 1 109 ? 2.056 -1.792 -9.815 1.00 93.50 109 VAL A O 1
ATOM 883 N N . ASP A 1 110 ? 1.312 -0.412 -11.413 1.00 94.94 110 ASP A N 1
ATOM 884 C CA . ASP A 1 110 ? 0.178 -1.272 -11.790 1.00 94.94 110 ASP A CA 1
ATOM 885 C C . ASP A 1 110 ? 0.664 -2.657 -12.246 1.00 94.94 110 ASP A C 1
ATOM 887 O O . ASP A 1 110 ? 0.146 -3.688 -11.807 1.00 94.94 110 ASP A O 1
ATOM 891 N N . ALA A 1 111 ? 1.694 -2.693 -13.098 1.00 95.25 111 ALA A N 1
ATOM 892 C CA . ALA A 1 111 ? 2.277 -3.944 -13.567 1.00 95.25 111 ALA A CA 1
ATOM 893 C C . ALA A 1 111 ? 2.865 -4.767 -12.411 1.00 95.25 111 ALA A C 1
ATOM 895 O O . ALA A 1 111 ? 2.667 -5.984 -12.371 1.00 95.25 111 ALA A O 1
ATOM 896 N N . PHE A 1 112 ? 3.536 -4.115 -11.458 1.00 95.81 112 PHE A N 1
ATOM 897 C CA . PHE A 1 112 ? 4.077 -4.759 -10.266 1.00 95.81 112 PHE A CA 1
ATOM 898 C C . PHE A 1 112 ? 2.969 -5.367 -9.402 1.00 95.81 112 PHE A C 1
ATOM 900 O O . PHE A 1 112 ? 3.072 -6.533 -9.010 1.00 95.81 112 PHE A O 1
ATOM 907 N N . LEU A 1 113 ? 1.894 -4.618 -9.138 1.00 95.88 113 LEU A N 1
ATOM 908 C CA . LEU A 1 113 ? 0.786 -5.093 -8.312 1.00 95.88 113 LEU A CA 1
ATOM 909 C C . LEU A 1 113 ? 0.111 -6.317 -8.931 1.00 95.88 113 LEU A C 1
ATOM 911 O O . LEU A 1 113 ? -0.032 -7.337 -8.260 1.00 95.88 113 LEU A O 1
ATOM 915 N N . ILE A 1 114 ? -0.225 -6.260 -10.221 1.00 95.75 114 ILE A N 1
ATOM 916 C CA . ILE A 1 114 ? -0.865 -7.378 -10.931 1.00 95.75 114 ILE A CA 1
ATOM 917 C C . ILE A 1 114 ? 0.058 -8.601 -10.963 1.00 95.75 114 ILE A C 1
ATOM 919 O O . ILE A 1 114 ? -0.369 -9.724 -10.688 1.00 95.75 114 ILE A O 1
ATOM 923 N N . ARG A 1 115 ? 1.343 -8.401 -11.280 1.00 96.00 115 ARG A N 1
ATOM 924 C CA . ARG A 1 115 ? 2.327 -9.489 -11.376 1.00 96.00 115 ARG A CA 1
ATOM 925 C C . ARG A 1 115 ? 2.487 -10.247 -10.062 1.00 96.00 115 ARG A C 1
ATOM 927 O O . ARG A 1 115 ? 2.650 -11.466 -10.084 1.00 96.00 115 ARG A O 1
ATOM 934 N N . ASN A 1 116 ? 2.448 -9.532 -8.943 1.00 95.12 116 ASN A N 1
ATOM 935 C CA . ASN A 1 116 ? 2.652 -10.097 -7.613 1.00 95.12 116 ASN A CA 1
ATOM 936 C C . ASN A 1 116 ? 1.332 -10.423 -6.895 1.00 95.12 116 ASN A C 1
ATOM 938 O O . ASN A 1 116 ? 1.363 -10.774 -5.720 1.00 95.12 116 ASN A O 1
ATOM 942 N N . GLN A 1 117 ? 0.191 -10.353 -7.597 1.00 94.50 117 GLN A N 1
ATOM 943 C CA . GLN A 1 117 ? -1.147 -10.586 -7.038 1.00 94.50 117 GLN A CA 1
ATOM 944 C C . GLN A 1 117 ? -1.417 -9.706 -5.809 1.00 94.50 117 GLN A C 1
ATOM 946 O O . GLN A 1 117 ? -1.981 -10.146 -4.812 1.00 94.50 117 GLN A O 1
ATOM 951 N N . LEU A 1 118 ? -0.981 -8.455 -5.866 1.00 94.75 118 LEU A N 1
ATOM 952 C CA . LEU A 1 118 ? -1.240 -7.435 -4.854 1.00 94.75 118 LEU A CA 1
ATOM 953 C C . LEU A 1 118 ? -2.411 -6.538 -5.273 1.00 94.75 118 LEU A C 1
ATOM 955 O O . LEU A 1 118 ? -2.833 -5.686 -4.509 1.00 94.75 118 LEU A O 1
ATOM 959 N N . ASP A 1 119 ? -2.950 -6.710 -6.482 1.00 93.94 119 ASP A N 1
ATOM 960 C CA . ASP A 1 119 ? -4.087 -5.946 -7.004 1.00 93.94 119 ASP A CA 1
ATOM 961 C C . ASP A 1 119 ? -5.432 -6.355 -6.381 1.00 93.94 119 ASP A C 1
ATOM 963 O O . ASP A 1 119 ? -6.431 -5.656 -6.553 1.00 93.94 119 ASP A O 1
ATOM 967 N N . LYS A 1 120 ? -5.469 -7.476 -5.648 1.00 91.38 120 LYS A N 1
ATOM 968 C CA . LYS A 1 120 ? -6.689 -8.053 -5.074 1.00 91.38 120 LYS A CA 1
ATOM 969 C C . LYS A 1 120 ? -6.566 -8.287 -3.579 1.00 91.38 120 LYS A C 1
ATOM 971 O O . LYS A 1 120 ? -5.499 -8.532 -3.029 1.00 91.38 120 LYS A O 1
ATOM 976 N N . ALA A 1 121 ? -7.714 -8.216 -2.920 1.00 87.44 121 ALA A N 1
ATOM 977 C CA . ALA A 1 121 ? -7.823 -8.307 -1.474 1.00 87.44 121 ALA A CA 1
ATOM 978 C C . ALA A 1 121 ? -7.668 -9.734 -0.921 1.00 87.44 121 ALA A C 1
ATOM 980 O O . ALA A 1 121 ? -7.439 -9.905 0.270 1.00 87.44 121 ALA A O 1
ATOM 981 N N . ASP A 1 122 ? -7.865 -10.766 -1.729 1.00 88.38 122 ASP A N 1
ATOM 982 C CA . ASP A 1 122 ? -7.894 -12.169 -1.304 1.00 88.38 122 ASP A CA 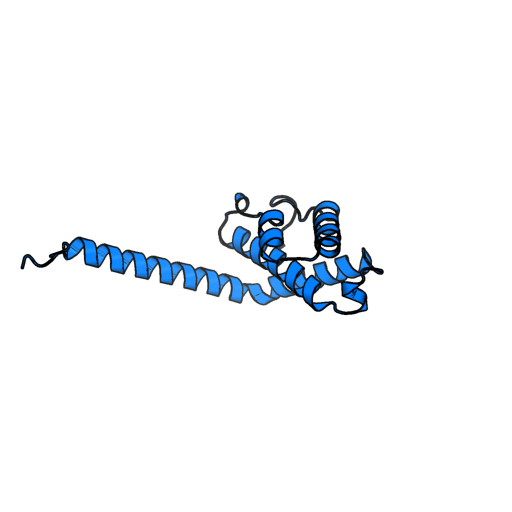1
ATOM 983 C C . ASP A 1 122 ? -6.559 -12.898 -1.511 1.00 88.38 122 ASP A C 1
ATOM 985 O O . ASP A 1 122 ? -6.371 -14.002 -1.004 1.00 88.38 122 ASP A O 1
ATOM 989 N N . SER A 1 123 ? -5.619 -12.282 -2.224 1.00 88.38 123 SER A N 1
ATOM 990 C CA . SER A 1 123 ? -4.357 -12.895 -2.640 1.00 88.38 123 SER A CA 1
ATOM 991 C C . SER A 1 123 ? -3.166 -12.590 -1.730 1.00 88.38 123 SER A C 1
ATOM 993 O O . SER A 1 123 ? -2.140 -13.263 -1.832 1.00 88.38 123 SER A O 1
ATOM 995 N N . TRP A 1 124 ? -3.281 -11.605 -0.838 1.00 92.44 124 TRP A N 1
ATOM 996 C CA . TRP A 1 124 ? -2.175 -11.147 0.001 1.00 92.44 124 TRP A CA 1
ATOM 997 C C . TRP A 1 124 ? -2.662 -10.534 1.323 1.00 92.44 124 TRP A C 1
ATOM 999 O O . TRP A 1 124 ? -3.755 -9.966 1.399 1.00 92.44 124 TRP A O 1
ATOM 1009 N 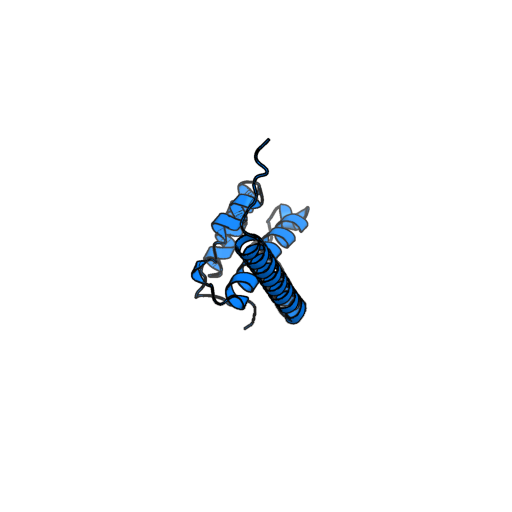N . SER A 1 125 ? -1.853 -10.661 2.378 1.00 92.19 125 SER A N 1
ATOM 1010 C CA . SER A 1 125 ? -2.083 -10.026 3.677 1.00 92.19 125 SER A CA 1
ATOM 1011 C C . SER A 1 125 ? -0.824 -9.316 4.165 1.00 92.19 125 SER A C 1
ATOM 1013 O O . SER A 1 125 ? 0.283 -9.805 3.952 1.00 92.19 125 SER A O 1
ATOM 1015 N N . VAL A 1 126 ? -1.002 -8.177 4.839 1.00 93.56 126 VAL A N 1
ATOM 1016 C CA . VAL A 1 126 ? 0.101 -7.424 5.466 1.00 93.56 126 VAL A CA 1
ATOM 1017 C C . VAL A 1 126 ? 0.579 -8.083 6.764 1.00 93.56 126 VAL A C 1
ATOM 1019 O O . VAL A 1 126 ? 1.729 -7.904 7.157 1.00 93.56 126 VAL A O 1
ATOM 1022 N N . PHE A 1 127 ? -0.291 -8.834 7.444 1.00 90.38 127 PHE A N 1
ATOM 1023 C CA . PHE A 1 127 ? -0.047 -9.353 8.797 1.00 90.38 127 PHE A CA 1
ATOM 1024 C C . PHE A 1 127 ? 0.218 -10.868 8.851 1.00 90.38 127 PHE A C 1
ATOM 1026 O O . PHE A 1 127 ? 0.061 -11.476 9.913 1.00 90.38 127 PHE A O 1
ATOM 1033 N N . SER A 1 128 ? 0.567 -11.482 7.715 1.00 70.94 128 SER A N 1
ATOM 1034 C CA . SER A 1 128 ? 0.832 -12.926 7.578 1.00 70.94 128 SER A CA 1
ATOM 1035 C C . SER A 1 128 ? 2.162 -13.383 8.168 1.00 70.94 128 SER A C 1
ATOM 1037 O O . SER A 1 128 ? 3.166 -12.667 7.960 1.00 70.94 128 SER A O 1
#

pLDDT: mean 85.82, std 11.41, range [38.56, 96.62]

Foldseek 3Di:
DDPPPDPPVVVVVVVVVVVVVVVVVVVLVVVCVVCVVLLVVVLVVLLVVLCVVCVPPVCVVPPCVLVSVLSSQLSVLLQSCVSVVNLVSNASPVVLVVSPDDPSVSVSVVCSCVVQVVRGSPRDHSND

Radius of gyration: 20.08 Å; chains: 1; bounding box: 56×50×41 Å

Secondary structure (DSSP, 8-state):
-------HHHHHHHHHHHHHHHHHHHHHHHHHHHTHHHHHHHHHHHHHHHHHH-TT-HHHHH--HHHHHHHHHHHHHHHHHHHHT-GGG--HHHHHHHTT--HHHHHHHHHHHHHTT-SSSSS--S--

Organism: NCBI:txid1812935